Protein AF-A0A949G0C4-F1 (afdb_monomer)

Solvent-accessible surface area (backbone atoms only — not comparable to full-atom values): 5645 Å² total; per-residue (Å²): 110,73,72,56,50,52,54,49,54,54,51,53,53,54,53,60,67,67,76,65,78,75,70,78,74,79,76,76,73,74,80,84,63,89,83,47,43,76,43,85,40,74,48,88,75,86,61,70,46,37,86,87,43,30,53,33,35,40,39,33,22,42,82,87,68,48,80,75,50,75,36,80,48,46,74,62,72,97,77,41,45,62,47,64,44,84,51,82,134

Mean predicted aligned error: 11.28 Å

Structure (mmCIF, N/CA/C/O backbone):
data_AF-A0A949G0C4-F1
#
_entry.id   AF-A0A949G0C4-F1
#
loop_
_atom_site.group_PDB
_atom_site.id
_atom_site.type_symbol
_atom_site.label_atom_id
_atom_site.label_alt_id
_atom_site.label_comp_id
_atom_site.label_asym_id
_atom_site.label_entity_id
_atom_site.label_seq_id
_atom_site.pdbx_PDB_ins_code
_atom_site.Cartn_x
_atom_site.Cartn_y
_atom_site.Cartn_z
_atom_site.occupancy
_atom_site.B_iso_or_equiv
_atom_site.auth_seq_id
_atom_site.auth_comp_id
_atom_site.auth_asym_id
_atom_site.auth_atom_id
_atom_site.pdbx_PDB_model_num
ATOM 1 N N . MET A 1 1 ? 29.690 14.210 44.242 1.00 71.88 1 MET A N 1
ATOM 2 C CA . MET A 1 1 ? 30.208 12.976 43.601 1.00 71.88 1 MET A CA 1
ATOM 3 C C . MET A 1 1 ? 29.053 12.095 43.127 1.00 71.88 1 MET A C 1
ATOM 5 O O . MET A 1 1 ? 28.743 12.132 41.948 1.00 71.88 1 MET A O 1
ATOM 9 N N . LEU A 1 2 ? 28.349 11.367 44.007 1.00 60.59 2 LEU A N 1
ATOM 10 C CA . LEU A 1 2 ? 27.262 10.457 43.594 1.00 60.59 2 LEU A CA 1
ATOM 11 C C . LEU A 1 2 ? 25.998 11.190 43.091 1.00 60.59 2 LEU A C 1
ATOM 13 O O . LEU A 1 2 ? 25.385 10.781 42.111 1.00 60.59 2 LEU A O 1
ATOM 17 N N . SER A 1 3 ? 25.651 12.319 43.716 1.00 76.06 3 SER A N 1
ATOM 18 C CA . SER A 1 3 ? 24.533 13.192 43.321 1.00 76.06 3 SER A CA 1
ATOM 19 C C . SER A 1 3 ? 24.695 13.799 41.924 1.00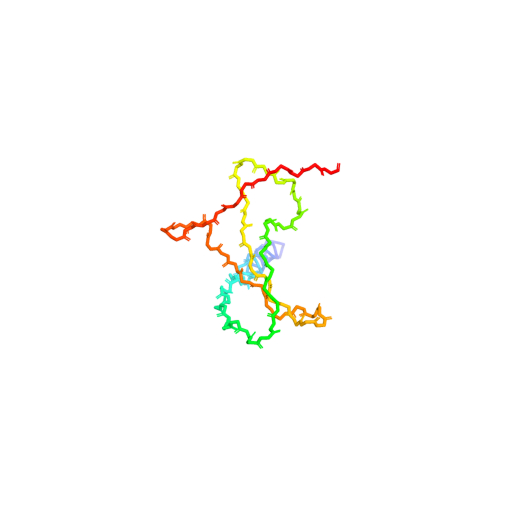 76.06 3 SER A C 1
ATOM 21 O O . SER A 1 3 ? 23.712 13.992 41.212 1.00 76.06 3 SER A O 1
ATOM 23 N N . ASP A 1 4 ? 25.934 14.087 41.530 1.00 78.06 4 ASP A N 1
ATOM 24 C CA . ASP A 1 4 ? 26.258 14.735 40.254 1.00 78.06 4 ASP A CA 1
ATOM 25 C C . ASP A 1 4 ? 26.232 13.714 39.110 1.00 78.06 4 ASP A C 1
ATOM 27 O O . ASP A 1 4 ? 25.739 14.001 38.021 1.00 78.06 4 ASP A O 1
ATOM 31 N N . ILE A 1 5 ? 26.657 12.480 39.400 1.00 73.44 5 ILE A N 1
ATOM 32 C CA . ILE A 1 5 ? 26.568 11.333 38.490 1.00 73.44 5 ILE A CA 1
ATOM 33 C C . ILE A 1 5 ? 25.104 10.999 38.183 1.00 73.44 5 ILE A C 1
ATOM 35 O O . ILE A 1 5 ? 24.744 10.848 37.019 1.00 73.44 5 ILE A O 1
ATOM 39 N N . ILE A 1 6 ? 24.235 10.951 39.197 1.00 74.31 6 ILE A N 1
ATOM 40 C CA . ILE A 1 6 ? 22.811 10.629 39.010 1.00 74.31 6 ILE A CA 1
ATOM 41 C C . ILE A 1 6 ? 22.110 11.692 38.148 1.00 74.31 6 ILE A C 1
ATOM 43 O O . ILE A 1 6 ? 21.357 11.353 37.238 1.00 74.31 6 ILE A O 1
ATOM 47 N N . ARG A 1 7 ? 22.397 12.980 38.370 1.00 72.38 7 ARG A N 1
ATOM 48 C CA . ARG A 1 7 ? 21.834 14.080 37.564 1.00 72.38 7 ARG A CA 1
ATOM 49 C C . ARG A 1 7 ? 22.316 14.044 36.116 1.00 72.38 7 ARG A C 1
ATOM 51 O O . ARG A 1 7 ? 21.520 14.283 35.210 1.00 72.38 7 ARG A O 1
ATOM 58 N N . SER A 1 8 ? 23.587 13.707 35.901 1.00 66.19 8 SER A N 1
ATOM 59 C CA . SER A 1 8 ? 24.170 13.547 34.568 1.00 66.19 8 SER A CA 1
ATOM 60 C C . SER A 1 8 ? 23.519 12.388 33.806 1.00 66.19 8 SER A C 1
ATOM 62 O O . SER A 1 8 ? 23.050 12.577 32.688 1.00 66.19 8 SER A O 1
ATOM 64 N N . VAL A 1 9 ? 23.360 11.222 34.443 1.00 65.50 9 VAL A N 1
ATOM 65 C CA . VAL A 1 9 ? 22.724 10.037 33.837 1.00 65.50 9 VAL A CA 1
ATOM 66 C C . VAL A 1 9 ? 21.250 10.283 33.496 1.00 65.50 9 VAL A C 1
ATOM 68 O O . VAL A 1 9 ? 20.811 9.920 32.405 1.00 65.50 9 VAL A O 1
ATOM 71 N N . VAL A 1 10 ? 20.487 10.938 34.377 1.00 71.25 10 VAL A N 1
ATOM 72 C CA . VAL A 1 10 ? 19.073 11.280 34.126 1.00 71.25 10 VAL A CA 1
ATOM 73 C C . VAL A 1 10 ? 18.938 12.282 32.976 1.00 71.25 10 VAL A C 1
ATOM 75 O O . VAL A 1 10 ? 18.082 12.110 32.112 1.00 71.25 10 VAL A O 1
ATOM 78 N N . THR A 1 11 ? 19.819 13.285 32.912 1.00 59.44 11 THR A N 1
ATOM 79 C CA . THR A 1 11 ? 19.807 14.294 31.839 1.00 59.44 11 THR A CA 1
ATOM 80 C C . THR A 1 11 ? 20.214 13.686 30.495 1.00 59.44 11 THR A C 1
ATOM 82 O O . THR A 1 11 ? 19.553 13.931 29.492 1.00 59.44 11 THR A O 1
ATOM 85 N N . VAL A 1 12 ? 21.240 12.828 30.471 1.00 57.94 12 VAL A N 1
ATOM 86 C CA . VAL A 1 12 ? 21.659 12.092 29.265 1.00 57.94 12 VAL A CA 1
ATOM 87 C C . VAL A 1 12 ? 20.550 11.151 28.779 1.00 57.94 12 VAL A C 1
ATOM 89 O O . VAL A 1 12 ? 20.282 11.097 27.583 1.00 57.94 12 VAL A O 1
ATOM 92 N N . SER A 1 13 ? 19.842 10.475 29.689 1.00 60.38 13 SER A N 1
ATOM 93 C CA . SER A 1 13 ? 18.724 9.582 29.337 1.00 60.38 13 SER A CA 1
ATOM 94 C C . SER A 1 13 ? 17.521 10.340 28.757 1.00 60.38 13 SER A C 1
ATOM 96 O O . SER A 1 13 ? 16.900 9.873 27.805 1.00 60.38 13 SER A O 1
ATOM 98 N N . LEU A 1 14 ? 17.218 11.534 29.281 1.00 56.56 14 LEU A N 1
ATOM 99 C CA . LEU A 1 14 ? 16.163 12.410 28.753 1.00 56.56 14 LEU A CA 1
ATOM 100 C C . LEU A 1 14 ? 16.524 13.002 27.381 1.00 56.56 14 LEU A C 1
ATOM 102 O O . LEU A 1 14 ? 15.650 13.132 26.527 1.00 56.56 14 LEU A O 1
ATOM 106 N N . VAL A 1 15 ? 17.802 13.313 27.140 1.00 56.97 15 VAL A N 1
ATOM 107 C CA . VAL A 1 15 ? 18.274 13.791 25.830 1.00 56.97 15 VAL A CA 1
ATOM 108 C C . VAL A 1 15 ? 18.179 12.689 24.774 1.00 56.97 15 VAL A C 1
ATOM 110 O O . VAL A 1 15 ? 17.731 12.974 23.670 1.00 56.97 15 VAL A O 1
ATOM 113 N N . VAL A 1 16 ? 18.517 11.436 25.108 1.00 57.22 16 VAL A N 1
ATOM 114 C CA . VAL A 1 16 ? 18.410 10.290 24.181 1.00 57.22 16 VAL A CA 1
ATOM 115 C C . VAL A 1 16 ? 16.955 9.980 23.806 1.00 57.22 16 VAL A C 1
ATOM 117 O O . VAL A 1 16 ? 16.687 9.656 22.652 1.00 57.22 16 VAL A O 1
ATOM 120 N N . ALA A 1 17 ? 16.007 10.137 24.733 1.00 56.62 17 ALA A N 1
ATOM 121 C CA . ALA A 1 17 ? 14.584 9.939 24.448 1.00 56.62 17 ALA A CA 1
ATOM 122 C C . ALA A 1 17 ? 13.982 11.031 23.536 1.00 56.62 17 ALA A C 1
ATOM 124 O O . ALA A 1 17 ? 13.024 10.763 22.820 1.00 56.62 17 ALA A O 1
ATOM 125 N N . ALA A 1 18 ? 14.540 12.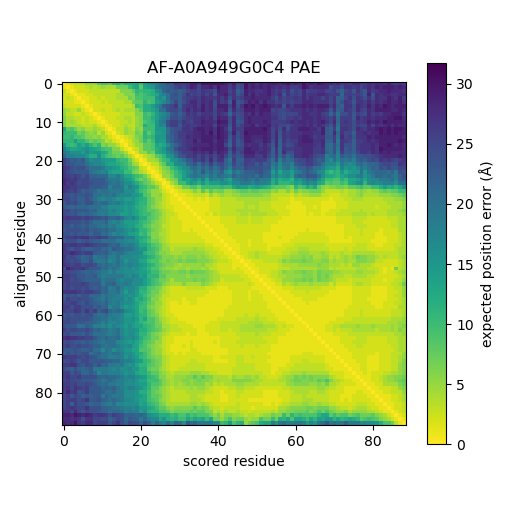248 23.527 1.00 54.53 18 ALA A N 1
ATOM 126 C CA . ALA A 1 18 ? 13.992 13.384 22.777 1.00 54.53 18 ALA A CA 1
ATOM 127 C C . ALA A 1 18 ? 14.509 13.510 21.327 1.00 54.53 18 ALA A C 1
ATOM 1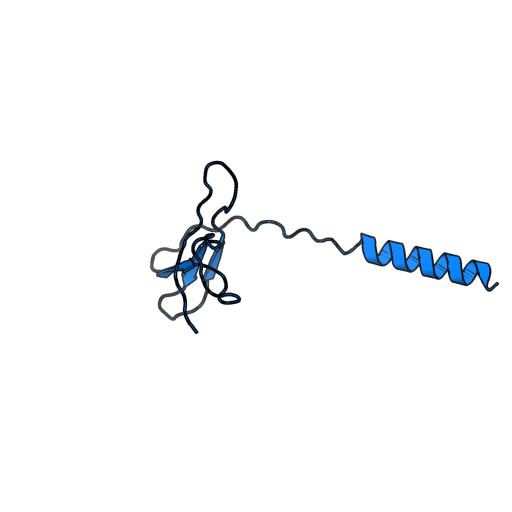29 O O . ALA A 1 18 ? 13.886 14.190 20.516 1.00 54.53 18 ALA A O 1
ATOM 130 N N . ILE A 1 19 ? 15.632 12.869 20.982 1.00 57.91 19 ILE A N 1
ATOM 131 C CA . ILE A 1 19 ? 16.254 12.945 19.641 1.00 57.91 19 ILE A CA 1
ATOM 132 C C . ILE A 1 19 ? 15.809 11.832 18.674 1.00 57.91 19 ILE A C 1
ATOM 134 O O . ILE A 1 19 ? 16.304 11.772 17.551 1.00 57.91 19 ILE A O 1
ATOM 138 N N . GLY A 1 20 ? 14.891 10.953 19.089 1.00 48.69 20 GLY A N 1
ATOM 139 C CA . GLY A 1 20 ? 14.506 9.747 18.341 1.00 48.69 20 GLY A CA 1
ATOM 140 C C . GLY A 1 20 ? 13.157 9.781 17.615 1.00 48.69 20 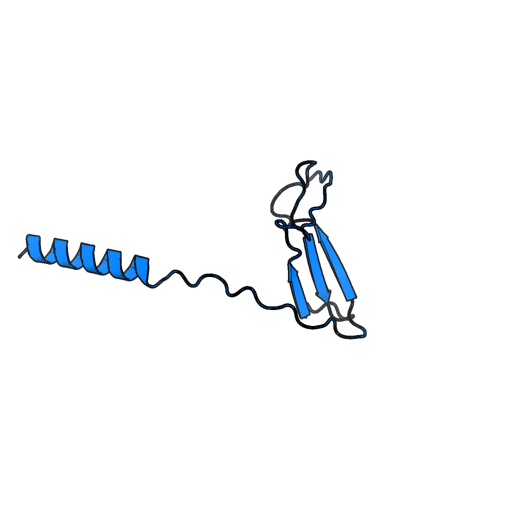GLY A C 1
ATOM 141 O O . GLY A 1 20 ? 12.818 8.806 16.951 1.00 48.69 20 GLY A O 1
ATOM 142 N N . GLU A 1 21 ? 12.377 10.857 17.711 1.00 51.50 21 GLU A N 1
ATOM 143 C CA . GLU A 1 21 ? 11.047 10.932 17.088 1.00 51.50 21 GLU A CA 1
ATOM 144 C C . GLU A 1 21 ? 11.172 11.397 15.626 1.00 51.50 21 GLU A C 1
ATOM 146 O O . GLU A 1 21 ? 10.806 12.517 15.261 1.00 51.50 21 GLU A O 1
ATOM 151 N N . VAL A 1 22 ? 11.722 10.541 14.759 1.00 58.03 22 VAL A N 1
ATOM 152 C CA . VAL A 1 22 ? 11.541 10.708 13.311 1.00 58.03 22 VAL A CA 1
ATOM 153 C C . VAL A 1 22 ? 10.091 10.345 13.020 1.00 58.03 22 VAL A C 1
ATOM 155 O O . VAL A 1 22 ? 9.765 9.184 12.775 1.00 58.03 22 VAL A O 1
ATOM 158 N N . ALA A 1 23 ? 9.199 11.336 13.087 1.00 59.62 23 ALA A N 1
ATOM 159 C CA . ALA A 1 23 ? 7.850 11.168 12.572 1.00 59.62 23 ALA A CA 1
ATOM 160 C C . ALA A 1 23 ? 7.971 10.675 11.119 1.00 59.62 23 ALA A C 1
ATOM 162 O O . ALA A 1 23 ? 8.734 11.270 10.348 1.00 59.62 23 ALA A O 1
ATOM 163 N N . PRO A 1 24 ? 7.286 9.585 10.731 1.00 56.88 24 PRO A N 1
ATOM 164 C CA . PRO A 1 24 ? 7.360 9.107 9.364 1.00 56.88 24 PRO A CA 1
ATOM 165 C C . PRO A 1 24 ? 6.885 10.241 8.455 1.00 56.88 24 PRO A C 1
ATOM 167 O O . PRO A 1 24 ? 5.729 10.663 8.531 1.00 56.88 24 PRO A O 1
ATOM 170 N N . ILE A 1 25 ? 7.782 10.763 7.610 1.00 56.81 25 ILE A N 1
ATOM 171 C CA . ILE A 1 25 ? 7.363 11.592 6.483 1.00 56.81 25 ILE A CA 1
ATOM 172 C C . ILE A 1 25 ? 6.404 10.703 5.690 1.00 56.81 25 ILE A C 1
ATOM 174 O O . ILE A 1 25 ? 6.773 9.606 5.264 1.00 56.81 25 ILE A O 1
ATOM 178 N N . ALA A 1 26 ? 5.152 11.133 5.550 1.00 62.78 26 ALA A N 1
ATOM 179 C CA . ALA A 1 26 ? 4.228 10.466 4.653 1.00 62.78 26 ALA A CA 1
ATOM 180 C C . ALA A 1 26 ? 4.814 10.614 3.246 1.00 62.78 26 ALA A C 1
ATOM 182 O O . ALA A 1 26 ? 4.811 11.707 2.678 1.00 62.78 26 ALA A O 1
ATOM 183 N N . ALA A 1 27 ? 5.401 9.537 2.720 1.00 66.00 27 ALA A N 1
ATOM 184 C CA . ALA A 1 27 ? 5.877 9.522 1.352 1.00 66.00 27 ALA A CA 1
ATOM 185 C C . ALA A 1 27 ? 4.677 9.810 0.444 1.00 66.00 27 ALA A C 1
ATOM 187 O O . ALA A 1 27 ? 3.654 9.126 0.512 1.00 66.00 27 ALA A O 1
ATOM 188 N N . ILE A 1 28 ? 4.785 10.856 -0.373 1.00 81.12 28 ILE A N 1
ATOM 189 C CA . ILE A 1 28 ? 3.791 11.128 -1.406 1.00 81.12 28 ILE A CA 1
ATOM 190 C C . ILE A 1 28 ? 3.909 9.992 -2.418 1.00 81.12 28 ILE A C 1
ATOM 192 O O . ILE A 1 28 ? 4.990 9.754 -2.956 1.00 81.12 28 ILE A O 1
ATOM 196 N N . ALA A 1 29 ? 2.805 9.284 -2.642 1.00 90.69 29 ALA A N 1
ATOM 197 C CA . ALA A 1 29 ? 2.739 8.218 -3.627 1.00 90.69 29 ALA A CA 1
ATOM 198 C C . ALA A 1 29 ? 3.177 8.725 -5.008 1.00 90.69 29 ALA A C 1
ATOM 200 O O . ALA A 1 29 ? 2.724 9.779 -5.464 1.00 90.69 29 ALA A O 1
ATOM 201 N N . GLY A 1 30 ? 4.049 7.967 -5.672 1.00 93.44 30 GLY A N 1
ATOM 202 C CA . GLY A 1 30 ? 4.404 8.230 -7.060 1.00 93.44 30 GLY A CA 1
ATOM 203 C C . GLY A 1 30 ? 3.248 7.880 -8.004 1.00 93.44 30 GLY A C 1
ATOM 204 O O . GLY A 1 30 ? 2.323 7.161 -7.611 1.00 93.44 30 GLY A O 1
ATOM 205 N N . PRO A 1 31 ? 3.279 8.350 -9.263 1.00 95.88 31 PRO A N 1
ATOM 206 C CA . PRO A 1 31 ? 2.328 7.890 -10.270 1.00 95.88 31 PRO A CA 1
ATOM 207 C C . PRO A 1 31 ? 2.439 6.371 -10.464 1.00 95.88 31 PRO A C 1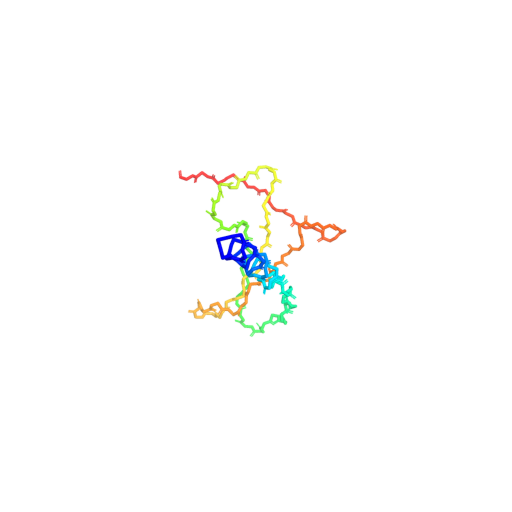
ATOM 209 O O . PRO A 1 31 ? 3.531 5.815 -10.369 1.00 95.88 31 PRO A O 1
ATOM 212 N N . ILE A 1 32 ? 1.321 5.716 -10.788 1.00 97.25 32 ILE A N 1
ATOM 213 C CA . ILE A 1 32 ? 1.332 4.303 -11.185 1.00 97.25 32 ILE A CA 1
ATOM 214 C C . ILE A 1 32 ? 2.046 4.170 -12.529 1.00 97.25 32 ILE A C 1
ATOM 216 O O . ILE A 1 32 ? 1.698 4.853 -13.498 1.00 97.25 32 ILE A O 1
ATOM 220 N N . THR A 1 33 ? 3.023 3.272 -12.602 1.00 98.00 33 THR A N 1
ATOM 221 C CA . THR A 1 33 ? 3.789 3.025 -13.822 1.00 98.00 33 THR A CA 1
ATOM 222 C C . THR A 1 33 ? 2.935 2.245 -14.825 1.00 98.00 33 THR A C 1
ATOM 224 O O . THR A 1 33 ? 2.427 1.166 -14.499 1.00 98.00 33 THR A O 1
ATOM 227 N N . PRO A 1 34 ? 2.780 2.723 -16.072 1.00 98.31 34 PRO A N 1
ATOM 228 C CA . PRO A 1 34 ? 2.076 1.971 -17.102 1.00 98.31 34 PRO A CA 1
ATOM 229 C C . PRO A 1 34 ? 2.686 0.580 -17.314 1.00 98.31 34 PRO A C 1
ATOM 231 O O . PRO A 1 34 ? 3.897 0.438 -17.464 1.00 98.31 34 PRO A O 1
ATOM 234 N N . GLY A 1 35 ? 1.832 -0.443 -17.350 1.00 97.94 35 GLY A N 1
ATOM 235 C CA . GLY A 1 35 ? 2.242 -1.839 -17.516 1.00 97.94 35 GLY A CA 1
ATOM 236 C C . GLY A 1 35 ? 2.501 -2.595 -16.211 1.00 97.94 35 GLY A C 1
ATOM 237 O O . GLY A 1 35 ? 2.599 -3.818 -16.259 1.00 97.94 35 GLY A O 1
ATOM 238 N N . ASN A 1 36 ? 2.550 -1.918 -15.060 1.00 98.56 36 ASN A N 1
ATOM 239 C CA . ASN A 1 36 ? 2.585 -2.578 -13.755 1.00 98.56 36 ASN A CA 1
ATOM 240 C C . ASN A 1 36 ? 1.199 -3.075 -13.319 1.00 98.56 36 ASN A C 1
ATOM 242 O O . ASN A 1 36 ? 0.159 -2.635 -13.814 1.00 98.56 36 ASN A O 1
ATOM 246 N N . LEU A 1 37 ? 1.199 -4.008 -12.367 1.00 98.44 37 LEU A N 1
ATOM 247 C CA . LEU A 1 37 ? 0.010 -4.514 -11.694 1.00 98.44 37 LEU A CA 1
ATOM 248 C C . LEU A 1 37 ? -0.263 -3.678 -10.445 1.00 98.44 37 LEU A C 1
ATOM 250 O O . LEU A 1 37 ? 0.658 -3.382 -9.689 1.00 98.44 37 LEU A O 1
ATOM 254 N N . VAL A 1 38 ? -1.531 -3.355 -10.196 1.00 98.31 38 VAL A N 1
ATOM 255 C CA . VAL A 1 38 ? -1.963 -2.692 -8.961 1.00 98.31 38 VAL A CA 1
ATOM 256 C C . VAL A 1 38 ? -2.856 -3.643 -8.182 1.00 98.31 38 VAL A C 1
ATOM 258 O O . VAL A 1 38 ? -3.919 -4.043 -8.658 1.00 98.31 38 VAL A O 1
ATOM 261 N N . ILE A 1 39 ? -2.414 -4.009 -6.985 1.00 98.06 39 ILE A N 1
ATOM 262 C CA . ILE A 1 39 ? -3.111 -4.928 -6.094 1.00 98.06 39 ILE A CA 1
ATOM 263 C C . ILE A 1 39 ? -3.793 -4.121 -4.998 1.00 98.06 39 ILE A C 1
ATOM 265 O O . ILE A 1 39 ? -3.152 -3.400 -4.238 1.00 98.06 39 ILE A O 1
ATOM 269 N N . TYR A 1 40 ? -5.108 -4.277 -4.902 1.00 97.19 40 TYR A N 1
ATOM 270 C CA . TYR A 1 40 ? -5.886 -3.786 -3.775 1.00 97.19 40 TYR A CA 1
ATOM 271 C C . TYR A 1 40 ? -5.718 -4.735 -2.586 1.00 97.19 40 TYR A C 1
ATOM 273 O O . TYR A 1 40 ? -6.153 -5.888 -2.644 1.00 97.19 40 TYR A O 1
ATOM 281 N N . ARG A 1 41 ? -5.098 -4.258 -1.504 1.00 96.44 41 ARG A N 1
ATOM 282 C CA . ARG A 1 41 ? -4.880 -5.033 -0.279 1.00 96.44 41 ARG A CA 1
ATOM 283 C C . ARG A 1 41 ? -5.679 -4.458 0.884 1.00 96.44 41 ARG A C 1
ATOM 285 O O . ARG A 1 41 ? -5.621 -3.264 1.170 1.00 96.44 41 ARG A O 1
ATOM 292 N N . VAL A 1 42 ? -6.389 -5.340 1.586 1.00 95.94 42 VAL A N 1
ATOM 293 C CA . VAL A 1 42 ? -7.144 -5.012 2.800 1.00 95.94 42 VAL A CA 1
ATOM 294 C C . VAL A 1 42 ? -6.401 -5.537 4.018 1.00 95.94 42 VAL A C 1
ATOM 296 O O . VAL A 1 42 ? -6.159 -6.737 4.143 1.00 95.94 42 VAL A O 1
ATOM 299 N N . GLY A 1 43 ? -6.073 -4.632 4.935 1.00 94.25 43 GLY A N 1
ATOM 300 C CA . GLY A 1 43 ? -5.326 -4.935 6.145 1.00 94.25 43 GLY A CA 1
ATOM 301 C C . GLY A 1 43 ? -3.868 -5.318 5.886 1.00 94.25 43 GLY A C 1
ATOM 302 O O . GLY A 1 43 ? -3.371 -5.355 4.762 1.00 94.25 43 GLY A O 1
ATOM 303 N N . THR A 1 44 ? -3.157 -5.597 6.974 1.00 92.31 44 THR A N 1
ATOM 304 C CA . THR A 1 44 ? -1.734 -5.970 6.949 1.00 92.31 44 THR A CA 1
ATOM 305 C C . THR A 1 44 ? -1.511 -7.475 7.093 1.00 92.31 44 THR A C 1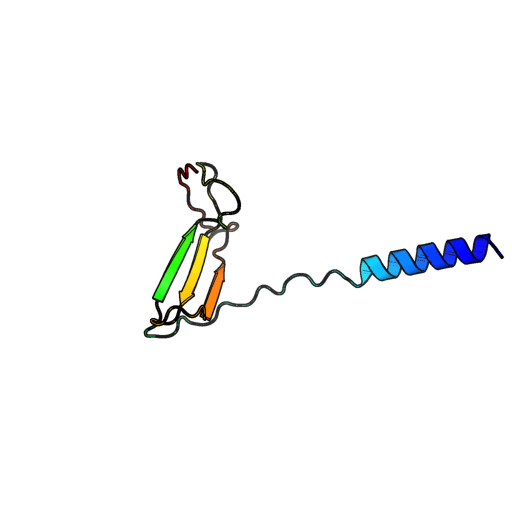
ATOM 307 O O . THR A 1 44 ? -0.370 -7.923 7.081 1.00 92.31 44 THR A O 1
ATOM 310 N N . GLY A 1 45 ? -2.583 -8.255 7.270 1.00 89.62 45 GLY A N 1
ATOM 311 C CA . GLY A 1 45 ? -2.512 -9.679 7.611 1.00 89.62 45 GLY A CA 1
ATOM 312 C C . GLY A 1 45 ? -2.141 -9.964 9.073 1.00 89.62 45 GLY A C 1
ATOM 313 O O . GLY A 1 45 ? -2.154 -11.119 9.480 1.00 89.62 45 GLY A O 1
ATOM 314 N N . ALA A 1 46 ? -1.859 -8.940 9.889 1.00 90.31 46 ALA A N 1
ATOM 315 C CA . ALA A 1 46 ? -1.522 -9.110 11.308 1.00 90.31 46 ALA A CA 1
ATOM 316 C C . ALA A 1 46 ? -2.734 -9.456 12.197 1.00 90.31 46 ALA A C 1
ATOM 318 O O . ALA A 1 46 ? -2.580 -9.833 13.356 1.00 90.31 46 ALA A O 1
ATOM 319 N N . SER A 1 47 ? -3.955 -9.284 11.692 1.00 89.69 47 SER A N 1
ATOM 320 C CA . SER A 1 47 ? -5.199 -9.592 12.398 1.00 89.69 47 SER A CA 1
ATOM 321 C C . SER A 1 47 ? -6.270 -10.015 11.402 1.00 89.69 47 SER A C 1
ATOM 323 O O . SER A 1 47 ? -6.253 -9.580 10.248 1.00 89.69 47 SER A O 1
ATOM 3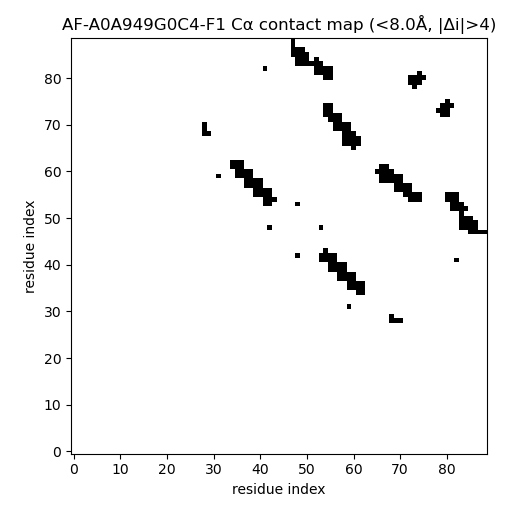25 N N . ALA A 1 48 ? -7.209 -10.847 11.855 1.00 92.38 48 ALA A N 1
ATOM 326 C CA . ALA A 1 48 ? -8.366 -11.230 11.058 1.00 92.38 48 ALA A CA 1
ATOM 327 C C . ALA A 1 48 ? -9.187 -9.992 10.664 1.00 92.38 48 ALA A C 1
ATOM 329 O O . ALA A 1 48 ? -9.415 -9.090 11.475 1.00 92.38 48 ALA A O 1
ATOM 330 N N . LEU A 1 49 ? -9.642 -9.958 9.411 1.00 94.00 49 LEU A N 1
ATOM 331 C CA . LEU A 1 49 ? -10.577 -8.936 8.952 1.00 94.00 49 LEU A CA 1
ATOM 332 C C . LEU A 1 49 ? -11.915 -9.083 9.681 1.00 94.00 49 LEU A C 1
ATOM 334 O O . LEU A 1 49 ? -12.365 -10.199 9.944 1.00 94.00 49 LEU A O 1
ATOM 338 N N . SER A 1 50 ? -12.540 -7.947 9.986 1.00 91.75 50 SER A N 1
ATOM 339 C CA . SER A 1 50 ? -13.820 -7.879 10.690 1.00 91.75 50 SER A CA 1
ATOM 340 C C . SER A 1 50 ? -14.746 -6.822 10.083 1.00 91.75 50 SER A C 1
ATOM 342 O O . SER A 1 50 ? -14.396 -6.108 9.136 1.00 91.75 50 SER A O 1
ATOM 344 N N . THR A 1 51 ? -15.933 -6.684 10.672 1.00 93.56 51 THR A N 1
ATOM 345 C CA . THR A 1 51 ? -16.931 -5.671 10.305 1.00 93.56 51 THR A CA 1
ATOM 346 C C . THR A 1 51 ? -16.566 -4.254 10.752 1.00 93.56 51 THR A C 1
ATOM 348 O O . THR A 1 51 ? -17.230 -3.312 10.336 1.00 93.56 51 THR A O 1
ATOM 351 N N . THR A 1 52 ? -15.527 -4.075 11.573 1.00 92.12 52 THR A N 1
ATOM 352 C CA . THR A 1 52 ? -15.047 -2.744 11.998 1.00 92.12 52 THR A CA 1
ATOM 353 C C . THR A 1 52 ? -14.297 -2.013 10.877 1.00 92.12 52 THR A C 1
ATOM 355 O O . THR A 1 52 ? -14.138 -0.797 10.924 1.00 92.12 52 THR A O 1
ATOM 358 N N . GLY A 1 53 ? -13.882 -2.743 9.838 1.00 93.19 53 GLY A N 1
ATOM 359 C CA . GLY A 1 53 ? -13.120 -2.209 8.716 1.00 93.19 53 GLY A CA 1
ATOM 360 C C . GLY A 1 53 ? -11.616 -2.197 8.989 1.00 93.19 53 GLY A C 1
ATOM 361 O O . GLY A 1 53 ? -11.163 -1.979 10.111 1.00 93.19 53 GLY A O 1
ATOM 362 N N . ALA A 1 54 ? -10.835 -2.453 7.947 1.00 95.75 54 ALA A N 1
ATOM 363 C CA . ALA A 1 54 ? -9.381 -2.414 7.963 1.00 95.75 54 ALA A CA 1
ATOM 364 C C . ALA A 1 54 ? -8.857 -1.380 6.960 1.00 95.75 54 ALA A C 1
ATOM 366 O O . ALA A 1 54 ? -9.526 -1.044 5.977 1.00 95.75 54 ALA A O 1
ATOM 367 N N . ALA A 1 55 ? -7.642 -0.890 7.219 1.00 96.12 55 ALA A N 1
ATOM 368 C CA . ALA A 1 55 ? -6.930 -0.000 6.310 1.00 96.12 55 ALA A CA 1
ATOM 369 C C . ALA A 1 55 ? -6.740 -0.654 4.934 1.00 96.12 55 ALA A C 1
ATOM 371 O O . ALA A 1 55 ? -6.546 -1.868 4.835 1.00 96.12 55 ALA A O 1
ATOM 372 N N . VAL A 1 56 ? -6.782 0.166 3.888 1.00 96.44 56 VAL A N 1
ATOM 373 C CA . VAL A 1 56 ? -6.609 -0.260 2.499 1.00 96.44 56 VAL A CA 1
ATOM 374 C C . VAL A 1 56 ? -5.284 0.262 1.961 1.00 96.44 56 VAL A C 1
ATOM 376 O O . VAL A 1 56 ? -4.885 1.396 2.236 1.00 96.44 56 VAL A O 1
ATOM 379 N N . PHE A 1 57 ? -4.635 -0.565 1.151 1.00 96.62 57 PHE A N 1
ATOM 380 C CA . PHE A 1 57 ? -3.380 -0.265 0.481 1.00 96.62 57 PHE A CA 1
ATOM 381 C C . PHE A 1 57 ? -3.498 -0.604 -1.007 1.00 96.62 57 PHE A C 1
ATOM 383 O O . PHE A 1 57 ? -4.194 -1.552 -1.376 1.00 96.62 57 PHE A O 1
ATOM 390 N N . LEU A 1 58 ? -2.817 0.159 -1.859 1.00 97.25 58 LEU A N 1
ATOM 391 C CA . LEU A 1 58 ? -2.587 -0.209 -3.252 1.00 97.25 58 LEU A CA 1
ATOM 392 C C . LEU A 1 58 ? -1.110 -0.555 -3.401 1.00 97.25 58 LEU A C 1
ATOM 394 O O . LEU A 1 58 ? -0.258 0.325 -3.289 1.00 97.25 58 LEU A O 1
ATOM 398 N N . ASP A 1 59 ? -0.812 -1.826 -3.636 1.00 98.12 59 ASP A N 1
ATOM 399 C CA . ASP A 1 59 ? 0.550 -2.273 -3.901 1.00 98.12 59 ASP A CA 1
ATOM 400 C C . ASP A 1 59 ? 0.778 -2.338 -5.407 1.00 98.12 59 ASP A C 1
ATOM 402 O O . ASP A 1 59 ? 0.088 -3.061 -6.128 1.00 98.12 59 ASP A O 1
ATOM 406 N N . GLU A 1 60 ? 1.750 -1.580 -5.889 1.00 98.44 60 GLU A N 1
ATOM 407 C CA . GLU A 1 60 ? 2.183 -1.622 -7.275 1.00 98.44 60 GLU A CA 1
ATOM 408 C C . GLU A 1 60 ? 3.312 -2.639 -7.426 1.00 98.44 60 GLU A C 1
ATOM 410 O O . GLU A 1 60 ? 4.334 -2.552 -6.745 1.00 98.44 60 GLU A O 1
ATOM 415 N N . TYR A 1 61 ? 3.146 -3.578 -8.349 1.00 98.69 61 TYR A N 1
ATOM 416 C CA . TYR A 1 61 ? 4.128 -4.600 -8.680 1.00 98.69 61 TYR A CA 1
ATOM 417 C C . TYR A 1 61 ? 4.490 -4.549 -10.159 1.00 98.69 61 TYR A C 1
ATOM 419 O O . TYR A 1 61 ? 3.641 -4.305 -11.015 1.00 98.69 61 TYR A O 1
ATOM 427 N N . THR A 1 62 ? 5.733 -4.885 -10.491 1.00 98.50 62 THR A N 1
ATOM 428 C CA . THR A 1 62 ? 6.067 -5.262 -11.866 1.00 98.50 62 THR A CA 1
ATOM 429 C C . THR A 1 62 ? 5.321 -6.541 -12.248 1.00 98.50 62 THR A C 1
ATOM 431 O O . THR A 1 62 ? 4.965 -7.353 -11.391 1.00 98.50 62 THR A O 1
ATOM 434 N N . THR A 1 63 ? 5.126 -6.790 -13.542 1.00 98.25 63 THR A N 1
ATOM 435 C CA . THR A 1 63 ? 4.519 -8.050 -14.023 1.00 98.25 63 THR A CA 1
ATOM 436 C C . THR A 1 63 ? 5.351 -9.290 -13.688 1.00 98.25 63 THR A C 1
ATOM 438 O O . THR A 1 63 ? 4.825 -10.399 -13.691 1.00 98.25 63 THR A O 1
ATOM 441 N N . ALA A 1 64 ? 6.632 -9.109 -13.350 1.00 98.25 64 ALA A N 1
ATOM 442 C CA . ALA A 1 64 ? 7.517 -10.154 -12.842 1.00 98.25 64 ALA A CA 1
ATOM 443 C C . ALA A 1 64 ? 7.405 -10.372 -11.316 1.00 98.25 64 ALA A C 1
ATOM 445 O O . ALA A 1 64 ? 8.097 -11.231 -10.776 1.00 98.25 64 ALA A O 1
ATOM 446 N N . GLY A 1 65 ? 6.561 -9.607 -10.614 1.00 97.81 65 GLY A N 1
ATOM 447 C CA . GLY A 1 65 ? 6.285 -9.777 -9.185 1.00 97.81 65 GLY A CA 1
ATOM 448 C C . GLY A 1 65 ? 7.189 -8.984 -8.237 1.00 97.81 65 GLY A C 1
ATOM 449 O O . GLY A 1 65 ? 7.162 -9.231 -7.034 1.00 97.81 65 GLY A O 1
ATOM 450 N N . SER A 1 66 ? 7.973 -8.018 -8.728 1.00 98.38 66 SER A N 1
ATOM 451 C CA . SER A 1 66 ? 8.749 -7.126 -7.852 1.00 98.38 66 SER A CA 1
ATOM 452 C C . SER A 1 66 ? 7.877 -5.985 -7.341 1.00 98.38 66 SER A C 1
ATOM 454 O O . SER A 1 66 ? 7.256 -5.302 -8.151 1.00 98.38 66 SER A O 1
ATOM 456 N N . LEU A 1 67 ? 7.860 -5.739 -6.027 1.00 98.12 67 LEU A N 1
ATOM 457 C CA . LEU A 1 67 ? 7.165 -4.585 -5.446 1.00 98.12 67 LEU A CA 1
ATOM 458 C C . LEU A 1 67 ? 7.853 -3.285 -5.889 1.00 98.12 67 LEU A C 1
ATOM 460 O O . LEU A 1 67 ? 9.078 -3.182 -5.834 1.00 98.12 67 LEU A O 1
ATOM 464 N N . VAL A 1 68 ? 7.057 -2.311 -6.321 1.00 97.94 68 VAL A N 1
ATOM 465 C CA . VAL A 1 68 ? 7.489 -0.972 -6.748 1.00 97.94 68 VAL A CA 1
ATOM 466 C C . VAL A 1 68 ? 7.178 0.046 -5.661 1.00 97.94 68 VAL A C 1
ATOM 468 O O . VAL A 1 68 ? 8.076 0.743 -5.196 1.00 97.94 68 VAL A O 1
ATOM 471 N N . GLN A 1 69 ? 5.921 0.105 -5.218 1.00 97.38 69 GLN A N 1
ATOM 472 C CA . GLN A 1 69 ? 5.498 0.956 -4.107 1.00 97.38 69 GLN A CA 1
ATOM 473 C C . GLN A 1 69 ? 4.236 0.417 -3.432 1.00 97.38 69 GLN A C 1
ATOM 475 O O . GLN A 1 69 ? 3.453 -0.307 -4.041 1.00 97.38 69 GLN A O 1
ATOM 480 N N . THR A 1 70 ? 4.024 0.828 -2.184 1.00 96.81 70 THR A N 1
ATOM 481 C CA . THR A 1 70 ? 2.763 0.654 -1.460 1.00 96.81 70 THR A CA 1
ATOM 482 C C . THR A 1 70 ? 2.179 2.032 -1.190 1.00 96.81 70 THR A C 1
ATOM 484 O O . THR A 1 70 ? 2.808 2.862 -0.536 1.00 96.81 70 THR A O 1
ATOM 487 N N . ILE A 1 71 ? 0.964 2.266 -1.671 1.00 95.44 71 ILE A N 1
ATOM 488 C CA . ILE A 1 71 ? 0.222 3.510 -1.486 1.00 95.44 71 ILE A CA 1
ATOM 489 C C . ILE A 1 71 ? -0.810 3.290 -0.387 1.00 95.44 71 ILE A C 1
ATOM 491 O O . ILE A 1 71 ? -1.677 2.420 -0.498 1.00 95.44 71 ILE A O 1
ATOM 495 N N . THR A 1 72 ? -0.731 4.080 0.679 1.00 94.31 72 THR A N 1
ATOM 496 C CA . THR A 1 72 ? -1.720 4.060 1.758 1.00 94.31 72 THR A CA 1
ATOM 497 C C . THR A 1 72 ? -2.960 4.853 1.355 1.00 94.31 72 THR A C 1
ATOM 499 O O . THR A 1 72 ? -2.869 5.986 0.882 1.00 94.31 72 THR A O 1
ATOM 502 N N . VAL A 1 73 ? -4.142 4.267 1.552 1.00 94.00 73 VAL A N 1
ATOM 503 C CA . VAL A 1 73 ? -5.407 4.994 1.397 1.00 94.00 73 VAL A CA 1
ATOM 504 C C . VAL A 1 73 ? -5.764 5.652 2.731 1.00 94.00 73 VAL A C 1
ATOM 506 O O . VAL A 1 73 ? -5.651 4.992 3.768 1.00 94.00 73 VAL A O 1
ATOM 509 N N . PRO A 1 74 ? -6.201 6.927 2.749 1.00 93.50 74 PRO A N 1
ATOM 510 C CA . PRO A 1 74 ? -6.607 7.587 3.983 1.00 93.50 74 PRO A CA 1
ATOM 511 C C . PRO A 1 74 ? -7.685 6.794 4.729 1.00 93.50 74 PRO A C 1
ATOM 513 O O . PRO A 1 74 ? -8.696 6.408 4.149 1.00 93.50 74 PRO A O 1
ATOM 516 N N . THR A 1 75 ? -7.498 6.587 6.032 1.00 94.69 75 THR A N 1
ATOM 517 C CA . THR A 1 75 ? -8.503 5.962 6.915 1.00 94.69 75 THR A CA 1
ATOM 518 C C . THR A 1 75 ? -9.291 6.989 7.727 1.00 94.69 75 THR A C 1
ATOM 520 O O . THR A 1 75 ? -10.155 6.620 8.518 1.00 94.69 75 THR A O 1
ATOM 523 N N . THR A 1 76 ? -8.990 8.276 7.548 1.00 93.50 76 THR A N 1
ATOM 524 C CA . THR A 1 76 ? -9.625 9.411 8.225 1.00 93.50 76 THR A CA 1
ATOM 525 C C . THR A 1 76 ? -9.801 10.583 7.256 1.00 93.50 76 THR A C 1
ATOM 527 O O . THR A 1 76 ? -9.135 10.659 6.222 1.00 93.50 76 THR A O 1
ATOM 530 N N . GLY A 1 77 ? -10.713 11.501 7.582 1.00 94.06 77 GLY A N 1
ATOM 531 C CA . GLY A 1 77 ? -11.009 12.676 6.757 1.00 94.06 77 GLY A CA 1
ATOM 532 C C . GLY A 1 77 ? -12.106 12.430 5.717 1.00 94.06 77 GLY A C 1
ATOM 533 O O . GLY A 1 77 ? -12.727 11.373 5.672 1.00 94.06 77 GLY A O 1
ATOM 534 N N . SER A 1 78 ? -12.379 13.430 4.877 1.00 93.94 78 SER A N 1
ATOM 535 C CA . SER A 1 78 ? -13.503 13.396 3.925 1.00 93.94 78 SER A CA 1
ATOM 536 C C . SER A 1 78 ? -13.341 12.377 2.794 1.00 93.94 78 SER A C 1
ATOM 538 O O . SER A 1 78 ? -14.335 11.955 2.212 1.00 93.94 78 SER A O 1
ATOM 540 N N . THR A 1 79 ? -12.108 11.976 2.487 1.00 91.50 79 THR A N 1
ATOM 541 C CA . THR A 1 79 ? -11.771 10.982 1.457 1.00 91.50 79 THR A CA 1
ATOM 542 C C . THR A 1 79 ? -11.406 9.623 2.055 1.00 91.50 79 THR A C 1
ATOM 544 O O . THR A 1 79 ? -10.753 8.815 1.394 1.00 91.50 79 THR A O 1
ATOM 547 N N . GLN A 1 80 ? -11.789 9.369 3.312 1.00 94.56 80 GLN A N 1
ATOM 548 C CA . GLN A 1 80 ? -11.441 8.120 3.974 1.00 94.56 80 GLN A CA 1
ATOM 549 C C . GLN A 1 80 ? -12.079 6.904 3.305 1.00 94.56 80 GLN A C 1
ATOM 551 O O . GLN A 1 80 ? -13.242 6.932 2.901 1.00 94.56 80 GLN A O 1
ATOM 556 N N . MET A 1 81 ? -11.340 5.801 3.278 1.00 95.56 81 MET A N 1
ATOM 557 C CA . MET A 1 81 ? -11.858 4.501 2.884 1.00 95.56 81 MET A CA 1
ATOM 558 C C . MET A 1 81 ? -11.264 3.407 3.772 1.00 95.56 81 MET A C 1
ATOM 560 O O . MET A 1 81 ? -10.056 3.322 3.978 1.00 95.56 81 MET A O 1
ATOM 564 N N . VAL A 1 82 ? -12.142 2.540 4.267 1.00 96.56 82 VAL A N 1
ATOM 565 C CA . VAL A 1 82 ? -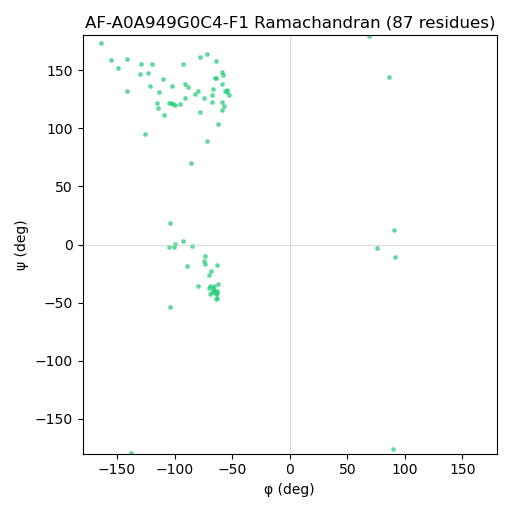11.799 1.280 4.934 1.00 96.56 82 VAL A CA 1
ATOM 566 C C . VAL A 1 82 ? -12.609 0.159 4.297 1.00 96.56 82 VAL A C 1
ATOM 568 O O . VAL A 1 82 ? -13.677 0.411 3.737 1.00 96.56 82 VAL A O 1
ATOM 571 N N . ALA A 1 83 ? -12.119 -1.075 4.386 1.00 96.88 83 ALA A N 1
ATOM 572 C CA . ALA A 1 83 ? -12.826 -2.241 3.867 1.00 96.88 83 ALA A CA 1
ATOM 573 C C . ALA A 1 83 ? -13.094 -3.270 4.958 1.00 96.88 83 ALA A C 1
ATOM 575 O O . ALA A 1 83 ? -12.227 -3.572 5.777 1.00 96.88 83 ALA A O 1
ATOM 576 N N . VAL A 1 84 ? -14.312 -3.802 4.962 1.00 95.56 84 VAL A N 1
ATOM 577 C CA . VAL A 1 84 ? -14.740 -4.871 5.867 1.00 95.56 84 VAL A CA 1
ATOM 578 C C . VAL A 1 84 ? -14.528 -6.232 5.217 1.00 95.56 84 VAL A C 1
ATOM 580 O O . VAL A 1 84 ? -14.531 -6.362 3.994 1.00 95.56 84 VAL A O 1
ATOM 583 N N . GLY A 1 85 ? -14.375 -7.260 6.040 1.00 92.06 85 GLY A N 1
ATOM 584 C CA . GLY A 1 85 ? -14.266 -8.636 5.576 1.00 92.06 85 GLY A CA 1
ATOM 585 C C . GLY A 1 85 ? -14.502 -9.623 6.708 1.00 92.06 85 GLY A C 1
ATOM 586 O O . GLY A 1 85 ? -14.626 -9.236 7.868 1.00 92.06 85 GLY A O 1
ATOM 587 N N . ASN A 1 86 ? -14.556 -10.902 6.355 1.00 89.06 86 ASN A N 1
ATOM 588 C CA . ASN A 1 86 ? -14.588 -12.010 7.298 1.00 89.06 86 ASN A CA 1
ATOM 589 C C . ASN A 1 86 ? -13.450 -12.960 6.924 1.00 89.06 86 ASN A C 1
ATOM 591 O O . ASN A 1 86 ? -13.595 -13.765 6.006 1.00 89.06 86 ASN A O 1
ATOM 595 N N . SER A 1 87 ? -12.302 -12.798 7.579 1.00 84.56 87 SER A N 1
ATOM 596 C CA . SER A 1 87 ? -11.158 -13.688 7.384 1.00 84.56 87 SER A CA 1
ATOM 597 C C . SER A 1 87 ? -11.124 -14.698 8.519 1.00 84.56 87 SER A C 1
ATOM 599 O O . SER A 1 87 ? -10.960 -14.316 9.675 1.00 84.56 87 SER A O 1
ATOM 601 N N . THR A 1 88 ? -11.221 -15.980 8.190 1.00 77.31 88 THR A N 1
ATOM 602 C CA . THR A 1 88 ? -10.989 -17.087 9.125 1.00 77.31 88 THR A CA 1
ATOM 603 C C . THR A 1 88 ? -9.601 -17.667 8.864 1.00 77.31 88 T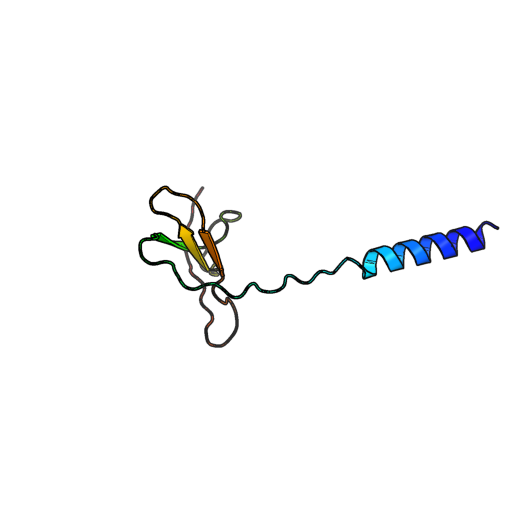HR A C 1
ATOM 605 O O . THR A 1 88 ? -9.221 -17.803 7.703 1.00 77.31 88 THR A O 1
ATOM 608 N N . THR A 1 89 ? -8.840 -17.960 9.917 1.00 66.00 89 THR A N 1
ATOM 609 C CA . THR A 1 89 ? -7.534 -18.642 9.829 1.00 66.00 89 THR A CA 1
ATOM 610 C C . THR A 1 89 ? -7.691 -20.130 9.587 1.00 66.00 89 THR A C 1
ATOM 612 O O . THR A 1 89 ? -8.566 -20.712 10.270 1.00 66.00 89 THR A O 1
#

Secondary structure (DSSP, 8-state):
-HHHHHHHHHHHHHHHHHS-------PPPPPPPTT-EEEEEES-SSS---TT-EEEEEEEE-TTS-EEEEEEPPSSSTT--EE------

Sequence (89 aa):
MLSDIIRSVVTVSLVVAAIGEVAPIAAIAGPITPGNLVIYRVGTGASALSTTGAAVFLDEYTTAGSLVQTITVPTTGSTQMVAVGNSTT

Foldseek 3Di:
DVVVVVVVVVVVVVVVVVVPPPPPPQPDDDDQDPQWDWDKDAAPPPDFFAPVFGWIWIWTAHPVGHTDDIHTAACDDPRHDTDGDGDDD

pLDDT: mean 84.59, std 15.86, range [48.69, 98.69]

Nearest PDB structures (foldseek):
  2yh9-assembly1_B  TM=4.577E-01  e=1.952E+00  Escherichia coli K-12
  7jrk-assembly1_B  TM=5.276E-01  e=4.708E+00  Pseudomonas aeruginosa
  2yh9-assembly1_C-2  TM=4.365E-01  e=3.310E+00  Escherichia coli K-12
  2km7-assembly1_A  TM=3.827E-01  e=6.695E+00  Escherichia coli K-12
  6le0-assembly2_C  TM=3.482E-01  e=5.614E+00  Streptomyces koyangensis

Radius of gyration: 21.49 Å; Cα contacts (8 Å, |Δi|>4): 112; chains: 1; bounding box: 47×33×61 Å